Protein AF-0000000072547761 (afdb_homodimer)

Foldseek 3Di:
DPPPQDADCRNVFAWDAFPDWDCPVPFIWTFTDGPPDPDTHIDGPVVCCPPPVVRVVVRVVVVDDDDDPPVPPVPPPPPPPD/DPPPQDADCRNVFAWDAFPDWDCPVPAIWTFTDGPPDPDTGIDGPVVCCPPPVVRVVVVVVVVDDDDDPPPPPVPPPPPPPD

Sequence (164 aa):
EDDNKPRGFDRGLQPERIIGATDSSGELMFLMKWKDSDEADLVPARQANVKCPQIVIAFYEERLTWHTHNDNDDDEKGKDDKEDDNKPRGFDRGLQPERIIGATDSSGELMFLMKWKDSDEADLVPARQANVKCPQIVIAFYEERLTWHTHNDNDDDEKGKDDK

Secondary structure (DSSP, 8-state):
--TTS--GGGG-PPEEEEEEEE-TTSS-EEEEEETT-S-EEEEEHHHHHHH-HHHHHHHHHTT-------------------/--TTS--GGGG-PPEEEEEEEE-TTSS-EEEEEETT-S-EEEEEHHHHHHH-HHHHHHHHHTT-------------------

Radius of gyration: 23.26 Å; Cα contacts (8 Å, |Δi|>4): 193; chains: 2; bounding box: 59×79×53 Å

pLDDT: mean 85.69, std 20.72, range [29.16, 98.94]

Organism: Lottia gigantea (NCBI:txid225164)

Nearest PDB structures (foldseek):
  8jzw-assembly2_B  TM=9.826E-01  e=8.281E-10  Homo sapiens
  6hw2-assembly1_B  TM=9.449E-01  e=6.837E-10  Homo sapiens
  5t1g-assembly1_A  TM=1.001E+00  e=2.614E-09  Homo sapiens
  3kup-assembly1_B  TM=9.801E-01  e=2.970E-09  Homo sapiens
  1dz1-assembly1_B  TM=8.820E-01  e=8.281E-10  Mus musculus

Solvent-accessible surface area (backbone atoms only — not comparable to full-atom values): 10422 Å² total; per-residue (Å²): 128,85,84,77,63,64,54,46,73,70,53,73,62,53,79,62,42,56,82,44,72,45,51,87,85,78,50,56,28,29,33,35,34,31,56,100,45,92,60,67,29,73,33,52,38,80,55,42,53,68,76,38,36,66,46,50,47,51,48,50,62,76,66,65,80,86,80,76,77,72,76,68,71,75,76,77,75,78,77,73,84,118,128,86,86,78,63,63,55,47,75,67,54,73,60,53,80,60,42,56,82,45,73,45,51,85,86,77,50,57,30,29,35,33,32,32,55,100,46,92,60,67,28,72,32,54,38,80,54,42,52,69,76,39,37,67,47,51,47,52,48,51,63,76,67,65,82,86,78,76,78,71,75,69,71,74,76,77,75,77,77,75,81,122

Structure (mmCIF, N/CA/C/O backbone):
data_AF-0000000072547761-model_v1
#
loop_
_entity.id
_entity.type
_entity.pdbx_description
1 polymer 'Chromo domain-containing protein'
#
loop_
_atom_site.group_PDB
_atom_site.id
_atom_site.type_symbol
_atom_site.label_atom_id
_atom_site.label_alt_id
_atom_site.label_comp_id
_atom_site.label_asym_id
_atom_site.label_entity_id
_atom_site.label_seq_id
_atom_site.pdbx_PDB_ins_code
_atom_site.Cartn_x
_atom_site.Cartn_y
_atom_site.Cartn_z
_atom_site.occupancy
_atom_site.B_iso_or_equiv
_atom_site.auth_seq_id
_atom_site.auth_comp_id
_atom_site.auth_asym_id
_atom_site.auth_atom_id
_atom_site.pdbx_PDB_model_num
ATOM 1 N N . GLU A 1 1 ? 4.566 -33.562 -15.648 1 44.5 1 GLU A N 1
ATOM 2 C CA . GLU A 1 1 ? 4.281 -32.906 -14.367 1 44.5 1 GLU A CA 1
ATOM 3 C C . GLU A 1 1 ? 2.896 -32.281 -14.375 1 44.5 1 GLU A C 1
ATOM 5 O O . GLU A 1 1 ? 2.533 -31.578 -15.32 1 44.5 1 GLU A O 1
ATOM 10 N N . ASP A 1 2 ? 1.862 -32.781 -13.867 1 50.59 2 ASP A N 1
ATOM 11 C CA . ASP A 1 2 ? 0.438 -32.469 -13.828 1 50.59 2 ASP A CA 1
ATOM 12 C C . ASP A 1 2 ? 0.209 -31 -13.492 1 50.59 2 ASP A C 1
ATOM 14 O O . ASP A 1 2 ? 0.444 -30.578 -12.359 1 50.59 2 ASP A O 1
ATOM 18 N N . ASP A 1 3 ? 0.457 -29.969 -14.359 1 63.34 3 ASP A N 1
ATOM 19 C CA . ASP A 1 3 ? 0.4 -28.531 -14.531 1 63.34 3 ASP A CA 1
ATOM 20 C C . ASP A 1 3 ? -0.878 -27.953 -13.93 1 63.34 3 ASP A C 1
ATOM 22 O O . ASP A 1 3 ? -1.285 -26.844 -14.266 1 63.34 3 ASP A O 1
ATOM 26 N N . ASN A 1 4 ? -1.726 -28.781 -13.25 1 77.69 4 ASN A N 1
ATOM 27 C CA . ASN A 1 4 ? -3.057 -28.438 -12.758 1 77.69 4 ASN A CA 1
ATOM 28 C C . ASN A 1 4 ? -3.012 -27.922 -11.32 1 77.69 4 ASN A C 1
ATOM 30 O O . ASN A 1 4 ? -4.047 -27.844 -10.656 1 77.69 4 ASN A O 1
ATOM 34 N N . LYS A 1 5 ? -1.782 -27.812 -10.734 1 88.31 5 LYS A N 1
ATOM 35 C CA . LYS A 1 5 ? -1.722 -27.344 -9.352 1 88.31 5 LYS A CA 1
ATOM 36 C C . LYS A 1 5 ? -2.104 -25.859 -9.258 1 88.31 5 LYS A C 1
ATOM 38 O O . LYS A 1 5 ? -1.695 -25.062 -10.094 1 88.31 5 LYS A O 1
ATOM 43 N N . PRO A 1 6 ? -2.93 -25.656 -8.266 1 95 6 PRO A N 1
ATOM 44 C CA . PRO A 1 6 ? -3.279 -24.25 -8.102 1 95 6 PRO A CA 1
ATOM 45 C C . PRO A 1 6 ? -2.057 -23.359 -7.91 1 95 6 PRO A C 1
ATOM 47 O O . PRO A 1 6 ? -1.042 -23.797 -7.367 1 95 6 PRO A O 1
ATOM 50 N N . ARG A 1 7 ? -2.145 -22.188 -8.469 1 96.62 7 ARG A N 1
ATOM 51 C CA . ARG A 1 7 ? -1.088 -21.188 -8.32 1 96.62 7 ARG A CA 1
ATOM 52 C C . ARG A 1 7 ? -1.633 -19.891 -7.723 1 96.62 7 ARG A C 1
ATOM 54 O O . ARG A 1 7 ? -2.848 -19.688 -7.668 1 96.62 7 ARG A O 1
ATOM 61 N N . GLY A 1 8 ? -0.638 -19.047 -7.32 1 97.94 8 GLY A N 1
ATOM 62 C CA . GLY A 1 8 ? -1.07 -17.781 -6.758 1 97.94 8 GLY A CA 1
ATOM 63 C C . GLY A 1 8 ? -2.041 -17.938 -5.602 1 97.94 8 GLY A C 1
ATOM 64 O O . GLY A 1 8 ? -1.866 -18.812 -4.754 1 97.94 8 GLY A O 1
ATOM 65 N N . PHE A 1 9 ? -3.014 -17.062 -5.543 1 98.31 9 PHE A N 1
ATOM 66 C CA . PHE A 1 9 ? -3.961 -17.031 -4.434 1 98.31 9 PHE A CA 1
ATOM 67 C C . PHE A 1 9 ? -4.887 -18.234 -4.488 1 98.31 9 PHE A C 1
ATOM 69 O O . PHE A 1 9 ? -5.52 -18.594 -3.488 1 98.31 9 PHE A O 1
ATOM 76 N N . ASP A 1 10 ? -4.945 -18.906 -5.645 1 97.38 10 ASP A N 1
ATOM 77 C CA . ASP A 1 10 ? -5.762 -20.109 -5.777 1 97.38 10 ASP A CA 1
ATOM 78 C C . ASP A 1 10 ? -5.191 -21.266 -4.941 1 97.38 10 ASP A C 1
ATOM 80 O O . ASP A 1 10 ? -5.879 -22.25 -4.688 1 97.38 10 ASP A O 1
ATOM 84 N N . ARG A 1 11 ? -4.008 -21.156 -4.5 1 96.56 11 ARG A N 1
ATOM 85 C CA . ARG A 1 11 ? -3.416 -22.156 -3.611 1 96.56 11 ARG A CA 1
ATOM 86 C C . ARG A 1 11 ? -4.148 -22.203 -2.273 1 96.56 11 ARG A C 1
ATOM 88 O O . ARG A 1 11 ? -4.09 -23.203 -1.561 1 96.56 11 ARG A O 1
ATOM 95 N N . GLY A 1 12 ? -4.746 -21.125 -1.923 1 97.5 12 GLY A N 1
ATOM 96 C CA . GLY A 1 12 ? -5.434 -21.047 -0.643 1 97.5 12 GLY A CA 1
ATOM 97 C C . GLY A 1 12 ? -4.484 -20.922 0.535 1 97.5 12 GLY A C 1
ATOM 98 O O . GLY A 1 12 ? -4.844 -21.25 1.666 1 97.5 12 GLY A O 1
ATOM 99 N N . LEU A 1 13 ? -3.244 -20.469 0.248 1 98 13 LEU A N 1
ATOM 100 C CA . LEU A 1 13 ? -2.242 -20.297 1.293 1 98 13 LEU A CA 1
ATOM 101 C C . LEU A 1 13 ? -2.189 -18.844 1.755 1 98 13 LEU A C 1
ATOM 103 O O . LEU A 1 13 ? -2.631 -17.938 1.037 1 98 13 LEU A O 1
ATOM 107 N N . GLN A 1 14 ? -1.625 -18.656 2.957 1 98.56 14 GLN A N 1
ATOM 108 C CA . GLN A 1 14 ? -1.438 -17.312 3.494 1 98.56 14 GLN A CA 1
ATOM 109 C C . GLN A 1 14 ? -0.207 -16.641 2.889 1 98.56 14 GLN A C 1
ATOM 111 O O . GLN A 1 14 ? 0.881 -17.219 2.885 1 98.56 14 GLN A O 1
ATOM 116 N N . PRO A 1 15 ? -0.42 -15.445 2.305 1 98.81 15 PRO A N 1
ATOM 117 C CA . PRO A 1 15 ? 0.757 -14.719 1.819 1 98.81 15 PRO A CA 1
ATOM 118 C C . PRO A 1 15 ? 1.755 -14.406 2.932 1 98.81 15 PRO A C 1
ATOM 120 O O . PRO A 1 15 ? 1.354 -14.062 4.047 1 98.81 15 PRO A O 1
ATOM 123 N N . GLU A 1 16 ? 3.031 -14.516 2.555 1 98.75 16 GLU A N 1
ATOM 124 C CA . GLU A 1 16 ? 4.07 -14.188 3.527 1 98.75 16 GLU A CA 1
ATOM 125 C C . GLU A 1 16 ? 4.727 -12.852 3.197 1 98.75 16 GLU A C 1
ATOM 127 O O . GLU A 1 16 ? 4.809 -11.969 4.051 1 98.75 16 GLU A O 1
ATOM 132 N N . ARG A 1 17 ? 5.316 -12.781 2.018 1 98.75 17 ARG A N 1
ATOM 133 C CA . ARG A 1 17 ? 5.992 -11.562 1.576 1 98.75 17 ARG A CA 1
ATOM 134 C C . ARG A 1 17 ? 6.125 -11.531 0.057 1 98.75 17 ARG A C 1
ATOM 136 O O . ARG A 1 17 ? 5.977 -12.562 -0.605 1 98.75 17 ARG A O 1
ATOM 143 N N . ILE A 1 18 ? 6.398 -10.336 -0.413 1 98.62 18 ILE A N 1
ATOM 144 C CA . ILE A 1 18 ? 6.723 -10.164 -1.824 1 98.62 18 ILE A CA 1
ATOM 145 C C . ILE A 1 18 ? 8.234 -10.07 -1.997 1 98.62 18 ILE A C 1
ATOM 147 O O . ILE A 1 18 ? 8.898 -9.297 -1.307 1 98.62 18 ILE A O 1
ATOM 151 N N . ILE A 1 19 ? 8.742 -10.797 -2.9 1 97.56 19 ILE A N 1
ATOM 152 C CA . ILE A 1 19 ? 10.195 -10.852 -3.008 1 97.56 19 ILE A CA 1
ATOM 153 C C . ILE A 1 19 ? 10.648 -10.18 -4.305 1 97.56 19 ILE A C 1
ATOM 155 O O . ILE A 1 19 ? 11.844 -10.016 -4.539 1 97.56 19 ILE A O 1
ATOM 159 N N . GLY A 1 20 ? 9.641 -9.797 -5.188 1 96.81 20 GLY A N 1
ATOM 160 C CA . GLY A 1 20 ? 9.93 -9.117 -6.438 1 96.81 20 GLY A CA 1
ATOM 161 C C . GLY A 1 20 ? 8.695 -8.602 -7.145 1 96.81 20 GLY A C 1
ATOM 162 O O . GLY A 1 20 ? 7.57 -8.93 -6.754 1 96.81 20 GLY A O 1
ATOM 163 N N . ALA A 1 21 ? 8.992 -7.746 -8.094 1 97.38 21 ALA A N 1
ATOM 164 C CA . ALA A 1 21 ? 7.93 -7.18 -8.922 1 97.38 21 ALA A CA 1
ATOM 165 C C . ALA A 1 21 ? 8.391 -7.004 -10.359 1 97.38 21 ALA A C 1
ATOM 167 O O . ALA A 1 21 ? 9.578 -6.809 -10.617 1 97.38 21 ALA A O 1
ATOM 168 N N . THR A 1 22 ? 7.438 -7.129 -11.234 1 96.19 22 THR A N 1
ATOM 169 C CA . THR A 1 22 ? 7.711 -6.934 -12.656 1 96.19 22 THR A CA 1
ATOM 170 C C . THR A 1 22 ? 6.477 -6.41 -13.375 1 96.19 22 THR A C 1
ATOM 172 O O . THR A 1 22 ? 5.352 -6.586 -12.906 1 96.19 22 THR A O 1
ATOM 175 N N . ASP A 1 23 ? 6.785 -5.777 -14.484 1 95 23 ASP A N 1
ATOM 176 C CA . ASP A 1 23 ? 5.688 -5.324 -15.328 1 95 23 ASP A CA 1
ATOM 177 C C . ASP A 1 23 ? 5.852 -5.832 -16.766 1 95 23 ASP A C 1
ATOM 179 O O . ASP A 1 23 ? 5.238 -5.301 -17.688 1 95 23 ASP A O 1
ATOM 183 N N . SER A 1 24 ? 6.578 -6.812 -16.906 1 93.38 24 SER A N 1
ATOM 184 C CA . SER A 1 24 ? 6.945 -7.27 -18.234 1 93.38 24 SER A CA 1
ATOM 185 C C . SER A 1 24 ? 5.727 -7.781 -19 1 93.38 24 SER A C 1
ATOM 187 O O . SER A 1 24 ? 5.699 -7.742 -20.234 1 93.38 24 SER A O 1
ATOM 189 N N . SER A 1 25 ? 4.742 -8.25 -18.469 1 94.56 25 SER A N 1
ATOM 190 C CA . SER A 1 25 ? 3.541 -8.812 -19.078 1 94.56 25 SER A CA 1
ATOM 191 C C . SER A 1 25 ? 2.533 -7.727 -19.422 1 94.56 25 SER A C 1
ATOM 193 O O . SER A 1 25 ? 1.486 -8.008 -20 1 94.56 25 SER A O 1
ATOM 195 N N . GLY A 1 26 ? 2.727 -6.492 -19.047 1 94.75 26 GLY A N 1
ATOM 196 C CA . GLY A 1 26 ? 1.797 -5.402 -19.297 1 94.75 26 GLY A CA 1
ATOM 197 C C . GLY A 1 26 ? 1.038 -4.965 -18.062 1 94.75 26 GLY A C 1
ATOM 198 O O . GLY A 1 26 ? 0.379 -3.924 -18.062 1 94.75 26 GLY A O 1
ATOM 199 N N . GLU A 1 27 ? 1.11 -5.812 -17.062 1 97.31 27 GLU A N 1
ATOM 200 C CA . GLU A 1 27 ? 0.542 -5.438 -15.781 1 97.31 27 GLU A CA 1
ATOM 201 C C . GLU A 1 27 ? 1.548 -5.648 -14.648 1 97.31 27 GLU A C 1
ATOM 203 O O . GLU A 1 27 ? 2.463 -6.465 -14.773 1 97.31 27 GLU A O 1
ATOM 208 N N . LEU A 1 28 ? 1.357 -4.934 -13.617 1 97.75 28 LEU A N 1
ATOM 209 C CA . LEU A 1 28 ? 2.232 -5.117 -12.469 1 97.75 28 LEU A CA 1
ATOM 210 C C . LEU A 1 28 ? 1.971 -6.457 -11.789 1 97.75 28 LEU A C 1
ATOM 212 O O . LEU A 1 28 ? 0.824 -6.785 -11.477 1 97.75 28 LEU A O 1
ATOM 216 N N . MET A 1 29 ? 3.033 -7.258 -11.727 1 98.69 29 MET A N 1
ATOM 217 C CA . MET A 1 29 ? 2.998 -8.562 -11.062 1 98.69 29 MET A CA 1
ATOM 218 C C . MET A 1 29 ? 3.967 -8.602 -9.891 1 98.69 29 MET A C 1
ATOM 220 O O . MET A 1 29 ? 5.066 -8.055 -9.969 1 98.69 29 MET A O 1
ATOM 224 N N . PHE A 1 30 ? 3.551 -9.266 -8.852 1 98.69 30 PHE A N 1
ATOM 225 C CA . PHE A 1 30 ? 4.434 -9.516 -7.715 1 98.69 30 PHE A CA 1
ATOM 226 C C . PHE A 1 30 ? 4.852 -10.984 -7.676 1 98.69 30 PHE A C 1
ATOM 228 O O . PHE A 1 30 ? 4.043 -11.875 -7.945 1 98.69 30 PHE A O 1
ATOM 235 N N . LEU A 1 31 ? 6.121 -11.242 -7.344 1 98.75 31 LEU A N 1
ATOM 236 C CA . LEU A 1 31 ? 6.527 -12.57 -6.906 1 98.75 31 LEU A CA 1
ATOM 237 C C . LEU A 1 31 ? 6.23 -12.773 -5.426 1 98.75 31 LEU A C 1
ATOM 239 O O . LEU A 1 31 ? 6.902 -12.195 -4.566 1 98.75 31 LEU A O 1
ATOM 243 N N . MET A 1 32 ? 5.223 -13.594 -5.148 1 98.88 32 MET A N 1
ATOM 244 C CA . MET A 1 32 ? 4.688 -13.773 -3.801 1 98.88 32 MET A CA 1
ATOM 245 C C . MET A 1 32 ? 5.223 -15.055 -3.168 1 98.88 32 MET A C 1
ATOM 247 O O . MET A 1 32 ? 5.172 -16.125 -3.781 1 98.88 32 MET A O 1
ATOM 251 N N . LYS A 1 33 ? 5.77 -14.875 -1.986 1 98.88 33 LYS A N 1
ATOM 252 C CA . LYS A 1 33 ? 6.086 -16.016 -1.128 1 98.88 33 LYS A CA 1
ATOM 253 C C . LYS A 1 33 ? 4.93 -16.328 -0.184 1 98.88 33 LYS A C 1
ATOM 255 O O . LYS A 1 33 ? 4.289 -15.422 0.349 1 98.88 33 LYS A O 1
ATOM 260 N N . TRP A 1 34 ? 4.695 -17.703 0.044 1 98.75 34 TRP A N 1
ATOM 261 C CA . TRP A 1 34 ? 3.584 -18.172 0.869 1 98.75 34 TRP A CA 1
ATOM 262 C C . TRP A 1 34 ? 4.094 -18.797 2.168 1 98.75 34 TRP A C 1
ATOM 264 O O . TRP A 1 34 ? 5.156 -19.422 2.189 1 98.75 34 TRP A O 1
ATOM 274 N N . LYS A 1 35 ? 3.252 -18.562 3.18 1 98.56 35 LYS A N 1
ATOM 275 C CA . LYS A 1 35 ? 3.609 -19.188 4.453 1 98.56 35 LYS A CA 1
ATOM 276 C C . LYS A 1 35 ? 3.725 -20.703 4.309 1 98.56 35 LYS A C 1
ATOM 278 O O . LYS A 1 35 ? 2.902 -21.328 3.641 1 98.56 35 LYS A O 1
ATOM 283 N N . ASP A 1 36 ? 4.695 -21.312 4.91 1 96.62 36 ASP A N 1
ATOM 284 C CA . ASP A 1 36 ? 4.91 -22.766 5.016 1 96.62 36 ASP A CA 1
ATOM 285 C C . ASP A 1 36 ? 5.035 -23.391 3.633 1 96.62 36 ASP A C 1
ATOM 287 O O . ASP A 1 36 ? 4.617 -24.547 3.43 1 96.62 36 ASP A O 1
ATOM 291 N N . SER A 1 37 ? 5.324 -22.625 2.648 1 96.06 37 SER A N 1
ATOM 292 C CA . SER A 1 37 ? 5.613 -23.125 1.31 1 96.06 37 SER A CA 1
ATOM 293 C C . SER A 1 37 ? 6.965 -22.641 0.814 1 96.06 37 SER A C 1
ATOM 295 O O . SER A 1 37 ? 7.328 -21.484 1.037 1 96.06 37 SER A O 1
ATOM 297 N N . ASP A 1 38 ? 7.672 -23.453 0.159 1 95.88 38 ASP A N 1
ATOM 298 C CA . ASP A 1 38 ? 8.945 -23.047 -0.437 1 95.88 38 ASP A CA 1
ATOM 299 C C . ASP A 1 38 ? 8.734 -22.453 -1.827 1 95.88 38 ASP A C 1
ATOM 301 O O . ASP A 1 38 ? 9.648 -21.844 -2.385 1 95.88 38 ASP A O 1
ATOM 305 N N . GLU A 1 39 ? 7.605 -22.609 -2.348 1 95.38 39 GLU A N 1
ATOM 306 C CA . GLU A 1 39 ? 7.316 -22.109 -3.691 1 95.38 39 GLU A CA 1
ATOM 307 C C . GLU A 1 39 ? 6.785 -20.688 -3.652 1 95.38 39 GLU A C 1
ATOM 309 O O . GLU A 1 39 ? 6.07 -20.312 -2.721 1 95.38 39 GLU A O 1
ATOM 314 N N . ALA A 1 40 ? 7.168 -19.984 -4.684 1 98.19 40 ALA A N 1
ATOM 315 C CA . ALA A 1 40 ? 6.629 -18.641 -4.926 1 98.19 40 ALA A CA 1
ATOM 316 C C . ALA A 1 40 ? 5.875 -18.594 -6.25 1 98.19 40 ALA A C 1
ATOM 318 O O . ALA A 1 40 ? 6.109 -19.406 -7.141 1 98.19 40 ALA A O 1
ATOM 319 N N . ASP A 1 41 ? 4.934 -17.641 -6.305 1 98.44 41 ASP A N 1
ATOM 320 C CA . ASP A 1 41 ? 4.145 -17.484 -7.52 1 98.44 41 ASP A CA 1
ATOM 321 C C . ASP A 1 41 ? 4.066 -16.031 -7.945 1 98.44 41 ASP A C 1
ATOM 323 O O . ASP A 1 41 ? 3.984 -15.133 -7.098 1 98.44 41 ASP A O 1
ATOM 327 N N . LEU A 1 42 ? 4.078 -15.82 -9.227 1 98.31 42 LEU A N 1
ATOM 328 C CA . LEU A 1 42 ? 3.684 -14.516 -9.75 1 98.31 42 LEU A CA 1
ATOM 329 C C . LEU A 1 42 ? 2.186 -14.289 -9.57 1 98.31 42 LEU A C 1
ATOM 331 O O . LEU A 1 42 ? 1.375 -15.133 -9.977 1 98.31 42 LEU A O 1
ATOM 335 N N . VAL A 1 43 ? 1.87 -13.18 -8.922 1 98.75 43 VAL A N 1
ATOM 336 C CA . VAL A 1 43 ? 0.469 -12.82 -8.719 1 98.75 43 VAL A CA 1
ATOM 337 C C . VAL A 1 43 ? 0.221 -11.398 -9.219 1 98.75 43 VAL A C 1
ATOM 339 O O . VAL A 1 43 ? 1.077 -10.523 -9.07 1 98.75 43 VAL A O 1
ATOM 342 N N . PRO A 1 44 ? -0.957 -11.141 -9.844 1 98.69 4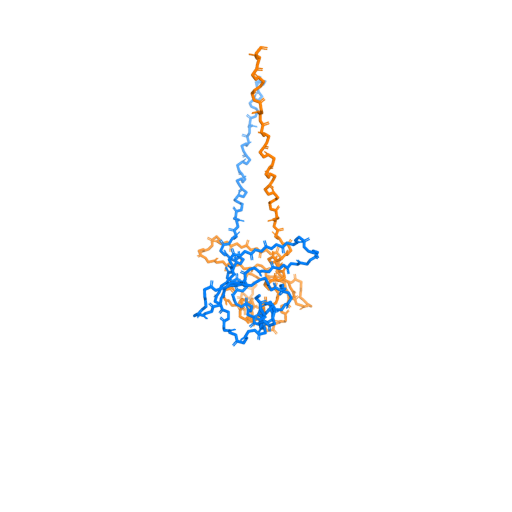4 PRO A N 1
ATOM 343 C CA . PRO A 1 44 ? -1.262 -9.766 -10.242 1 98.69 44 PRO A CA 1
ATOM 344 C C . PRO A 1 44 ? -1.33 -8.812 -9.047 1 98.69 44 PRO A C 1
ATOM 346 O O . PRO A 1 44 ? -1.929 -9.141 -8.023 1 98.69 44 PRO A O 1
ATOM 349 N N . ALA A 1 45 ? -0.756 -7.617 -9.25 1 98.81 45 ALA A N 1
ATOM 350 C CA . ALA A 1 45 ? -0.818 -6.594 -8.211 1 98.81 45 ALA A CA 1
ATOM 351 C C . ALA A 1 45 ? -2.264 -6.266 -7.852 1 98.81 45 ALA A C 1
ATOM 353 O O . ALA A 1 45 ? -2.584 -6.039 -6.68 1 98.81 45 ALA A O 1
ATOM 354 N N . ARG A 1 46 ? -3.104 -6.188 -8.789 1 98.56 46 ARG A N 1
ATOM 355 C CA . ARG A 1 46 ? -4.508 -5.855 -8.562 1 98.56 46 ARG A CA 1
ATOM 356 C C . ARG A 1 46 ? -5.129 -6.777 -7.523 1 98.56 46 ARG A C 1
ATOM 358 O O . ARG A 1 46 ? -5.938 -6.34 -6.703 1 98.56 46 ARG A O 1
ATOM 365 N N . GLN A 1 47 ? -4.715 -8.047 -7.535 1 98.75 47 GLN A N 1
ATOM 366 C CA . GLN A 1 47 ? -5.227 -9.008 -6.566 1 98.75 47 GLN A CA 1
ATOM 367 C C . GLN A 1 47 ? -4.559 -8.82 -5.207 1 98.75 47 GLN A C 1
ATOM 369 O O . GLN A 1 47 ? -5.238 -8.742 -4.18 1 98.75 47 GLN A O 1
ATOM 374 N N . ALA A 1 48 ? -3.258 -8.727 -5.211 1 98.94 48 ALA A N 1
ATOM 375 C CA . ALA A 1 48 ? -2.494 -8.609 -3.971 1 98.94 48 ALA A CA 1
ATOM 376 C C . ALA A 1 48 ? -2.875 -7.34 -3.209 1 98.94 48 ALA A C 1
ATOM 378 O O . ALA A 1 48 ? -2.98 -7.355 -1.979 1 98.94 48 ALA A O 1
ATOM 379 N N . ASN A 1 49 ? -3.109 -6.258 -3.951 1 98.88 49 ASN A N 1
ATOM 380 C CA . ASN A 1 49 ? -3.449 -4.973 -3.35 1 98.88 49 ASN A CA 1
ATOM 381 C C . ASN A 1 49 ? -4.711 -5.066 -2.498 1 98.88 49 ASN A C 1
ATOM 383 O O . ASN A 1 49 ? -4.859 -4.34 -1.516 1 98.88 49 ASN A O 1
ATOM 387 N N . VAL A 1 50 ? -5.578 -5.957 -2.812 1 98.75 50 VAL A N 1
ATOM 388 C CA . VAL A 1 50 ? -6.852 -6.102 -2.113 1 98.75 50 VAL A CA 1
ATOM 389 C C . VAL A 1 50 ? -6.738 -7.199 -1.058 1 98.75 50 VAL A C 1
ATOM 391 O O . VAL A 1 50 ? -7.172 -7.016 0.083 1 98.75 50 VAL A O 1
ATOM 394 N N . LYS A 1 51 ? -6.082 -8.25 -1.381 1 98.81 51 LYS A N 1
ATOM 395 C CA . LYS A 1 51 ? -6.102 -9.438 -0.534 1 98.81 51 LYS A CA 1
ATOM 396 C C . LYS A 1 51 ? -5.07 -9.336 0.586 1 98.81 51 LYS A C 1
ATOM 398 O O . LYS A 1 51 ? -5.262 -9.898 1.668 1 98.81 51 LYS A O 1
ATOM 403 N N . CYS A 1 52 ? -3.969 -8.633 0.31 1 98.94 52 CYS A N 1
ATOM 404 C CA . CYS A 1 52 ? -2.924 -8.508 1.319 1 98.94 52 CYS A CA 1
ATOM 405 C C . CYS A 1 52 ? -2.25 -7.145 1.247 1 98.94 52 CYS A C 1
ATOM 407 O O . CYS A 1 52 ? -1.024 -7.059 1.145 1 98.94 52 CYS A O 1
ATOM 409 N N . PRO A 1 53 ? -2.984 -6.125 1.404 1 98.94 53 PRO A N 1
ATOM 410 C CA . PRO A 1 53 ? -2.443 -4.773 1.222 1 98.94 53 PRO A CA 1
ATOM 411 C C . PRO A 1 53 ? -1.288 -4.469 2.17 1 98.94 53 PRO A C 1
ATOM 413 O O . PRO A 1 53 ? -0.354 -3.752 1.801 1 98.94 53 PRO A O 1
ATOM 416 N N . GLN A 1 54 ? -1.413 -5.016 3.348 1 98.88 54 GLN A N 1
ATOM 417 C CA . GLN A 1 54 ? -0.334 -4.715 4.281 1 98.88 54 GLN A CA 1
ATOM 418 C C . GLN A 1 54 ? 0.989 -5.305 3.803 1 98.88 54 GLN A C 1
ATOM 420 O O . GLN A 1 54 ? 2.049 -4.707 4 1 98.88 54 GLN A O 1
ATOM 425 N N . ILE A 1 55 ? 0.986 -6.398 3.236 1 98.88 55 ILE A N 1
ATOM 426 C CA . ILE A 1 55 ? 2.184 -7.023 2.686 1 98.88 55 ILE A CA 1
ATOM 427 C C . ILE A 1 55 ? 2.688 -6.211 1.495 1 98.88 55 ILE A C 1
ATOM 429 O O . ILE A 1 55 ? 3.893 -6 1.345 1 98.88 55 ILE A O 1
ATOM 433 N N . VAL A 1 56 ? 1.772 -5.777 0.679 1 98.88 56 VAL A N 1
ATOM 434 C CA . VAL A 1 56 ? 2.119 -4.945 -0.471 1 98.88 56 VAL A CA 1
ATOM 435 C C . VAL A 1 56 ? 2.787 -3.658 0.002 1 98.88 56 VAL A C 1
ATOM 437 O O . VAL A 1 56 ? 3.838 -3.27 -0.516 1 98.88 56 VAL A O 1
ATOM 440 N N . ILE A 1 57 ? 2.24 -3.068 1.003 1 98.69 57 ILE A N 1
ATOM 441 C CA . ILE A 1 57 ? 2.779 -1.822 1.534 1 98.69 57 ILE A CA 1
ATOM 442 C C . ILE A 1 57 ? 4.168 -2.068 2.119 1 98.69 57 ILE A C 1
ATOM 444 O O . ILE A 1 57 ? 5.102 -1.299 1.866 1 98.69 57 ILE A O 1
ATOM 448 N N . ALA A 1 58 ? 4.285 -3.115 2.838 1 98.44 58 ALA A N 1
ATOM 449 C CA . ALA A 1 58 ? 5.594 -3.447 3.396 1 98.44 58 ALA A CA 1
ATOM 450 C C . ALA A 1 58 ? 6.637 -3.604 2.293 1 98.44 58 ALA A C 1
ATOM 452 O O . ALA A 1 58 ? 7.77 -3.139 2.432 1 98.44 58 ALA A O 1
ATOM 453 N N . PHE A 1 59 ? 6.34 -4.203 1.245 1 98.38 59 PHE A N 1
ATOM 454 C CA . PHE A 1 59 ? 7.227 -4.391 0.105 1 98.38 59 PHE A CA 1
ATOM 455 C C . PHE A 1 59 ? 7.719 -3.047 -0.424 1 98.38 59 PHE A C 1
ATOM 457 O O . PHE A 1 59 ? 8.914 -2.873 -0.678 1 98.38 59 PHE A O 1
ATOM 464 N N . TYR A 1 60 ? 6.82 -2.148 -0.591 1 97.5 60 TYR A N 1
ATOM 465 C CA . TYR A 1 60 ? 7.18 -0.843 -1.135 1 97.5 60 TYR A CA 1
ATOM 466 C C . TYR A 1 60 ? 8.031 -0.056 -0.145 1 97.5 60 TYR A C 1
ATOM 468 O O . TYR A 1 60 ? 9 0.595 -0.534 1 97.5 60 TYR A O 1
ATOM 476 N N . GLU A 1 61 ? 7.648 -0.074 1.122 1 96.38 61 GLU A N 1
ATOM 477 C CA . GLU A 1 61 ? 8.344 0.703 2.143 1 96.38 61 GLU A CA 1
ATOM 478 C C . GLU A 1 61 ? 9.789 0.237 2.301 1 96.38 61 GLU A C 1
ATOM 480 O O . GLU A 1 61 ? 10.688 1.044 2.564 1 96.38 61 GLU A O 1
ATOM 485 N N .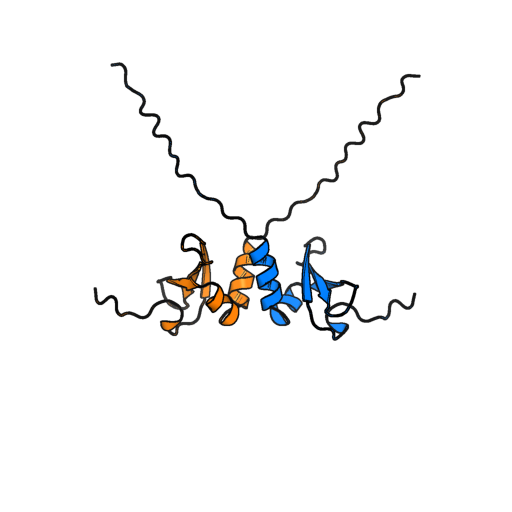 GLU A 1 62 ? 10.031 -0.965 2.111 1 93.06 62 GLU A N 1
ATOM 486 C CA . GLU A 1 62 ? 11.383 -1.521 2.186 1 93.06 62 GLU A CA 1
ATOM 487 C C . GLU A 1 62 ? 12.234 -1.071 1.001 1 93.06 62 GLU A C 1
ATOM 489 O O . GLU A 1 62 ? 13.453 -1.217 1.017 1 93.06 62 GLU A O 1
ATOM 494 N N . ARG A 1 63 ? 11.734 -0.454 0.062 1 88 63 ARG A N 1
ATOM 495 C CA . ARG A 1 63 ? 12.414 -0.118 -1.185 1 88 63 ARG A CA 1
ATOM 496 C C . ARG A 1 63 ? 12.344 1.38 -1.462 1 88 63 ARG A C 1
ATOM 498 O O . ARG A 1 63 ? 12.664 1.829 -2.562 1 88 63 ARG A O 1
ATOM 505 N N . LEU A 1 64 ? 11.914 2.1 -0.487 1 88.06 64 LEU A N 1
ATOM 506 C CA . LEU A 1 64 ? 11.82 3.553 -0.576 1 88.06 64 LEU A CA 1
ATOM 507 C C . LEU A 1 64 ? 13.203 4.188 -0.591 1 88.06 64 LEU A C 1
ATOM 509 O O . LEU A 1 64 ? 14.062 3.838 0.225 1 88.06 64 LEU A O 1
ATOM 513 N N . THR A 1 65 ? 13.438 5.035 -1.505 1 87.12 65 THR A N 1
ATOM 514 C CA . THR A 1 65 ? 14.688 5.789 -1.579 1 87.12 65 THR A CA 1
ATOM 515 C C . THR A 1 65 ? 14.422 7.289 -1.449 1 87.12 65 THR A C 1
ATOM 517 O O . THR A 1 65 ? 13.555 7.832 -2.141 1 87.12 65 THR A O 1
ATOM 520 N N . TRP A 1 66 ? 15.102 7.879 -0.422 1 86.5 66 TRP A N 1
ATOM 521 C CA . TRP A 1 66 ? 14.922 9.297 -0.137 1 86.5 66 TRP A CA 1
ATOM 522 C C . TRP A 1 66 ? 16.031 10.133 -0.779 1 86.5 66 TRP A C 1
ATOM 524 O O . TRP A 1 66 ? 17.172 9.695 -0.855 1 86.5 66 TRP A O 1
ATOM 534 N N . HIS A 1 67 ? 15.609 11.227 -1.507 1 79.06 67 HIS A N 1
ATOM 535 C CA . HIS A 1 67 ? 16.594 12.148 -2.072 1 79.06 67 HIS A CA 1
ATOM 536 C C . HIS A 1 67 ? 16.672 13.43 -1.256 1 79.06 67 HIS A C 1
ATOM 538 O O . HIS A 1 67 ? 15.656 13.938 -0.784 1 79.06 67 HIS A O 1
ATOM 544 N N . THR A 1 68 ? 17.719 13.562 -0.499 1 67.06 68 THR A N 1
ATOM 545 C CA . THR A 1 68 ? 17.938 14.797 0.24 1 67.06 68 THR A CA 1
ATOM 546 C C . THR A 1 68 ? 18.359 15.922 -0.702 1 67.06 68 THR A C 1
ATOM 548 O O . THR A 1 68 ? 19.141 15.703 -1.628 1 67.06 68 THR A O 1
ATOM 551 N N . HIS A 1 69 ? 17.391 16.688 -1.223 1 60.06 69 HIS A N 1
ATOM 552 C CA . HIS A 1 69 ? 17.859 17.859 -1.93 1 60.06 69 HIS A CA 1
ATOM 553 C C . HIS A 1 69 ? 18.938 18.594 -1.129 1 60.06 69 HIS A C 1
ATOM 555 O O . HIS A 1 69 ? 18.719 18.969 0.021 1 60.06 69 HIS A O 1
ATOM 561 N N . ASN A 1 70 ? 20.109 18.141 -1.265 1 52.25 70 ASN A N 1
ATOM 562 C CA . ASN A 1 70 ? 21.156 19.078 -0.867 1 52.25 70 ASN A CA 1
ATOM 563 C C . ASN A 1 70 ? 20.922 20.453 -1.465 1 52.25 70 ASN A C 1
ATOM 565 O O . ASN A 1 70 ? 20.938 20.625 -2.686 1 52.25 70 ASN A O 1
ATOM 569 N N . ASP A 1 71 ? 20 21.203 -1.026 1 48.75 71 ASP A N 1
ATOM 570 C CA . ASP A 1 71 ? 20.172 22.625 -1.279 1 48.75 71 ASP A CA 1
ATOM 571 C C . ASP A 1 71 ? 21.625 23.047 -1.104 1 48.75 71 ASP A C 1
ATOM 573 O O . ASP A 1 71 ? 21.953 23.781 -0.166 1 48.75 71 ASP A O 1
ATOM 577 N N . ASN A 1 72 ? 22.625 22.312 -1.22 1 47.31 72 ASN A N 1
ATOM 578 C CA . ASN A 1 72 ? 23.875 23.062 -1.256 1 47.31 72 ASN A CA 1
ATOM 579 C C . ASN A 1 72 ? 23.938 24 -2.463 1 47.31 72 ASN A C 1
ATOM 581 O O . ASN A 1 72 ? 24.188 23.562 -3.584 1 47.31 72 ASN A O 1
ATOM 585 N N . ASP A 1 73 ? 22.922 24.891 -2.684 1 46.06 73 ASP A N 1
ATOM 586 C CA . ASP A 1 73 ? 23.281 26.094 -3.426 1 46.06 73 ASP A CA 1
ATOM 587 C C . ASP A 1 73 ? 24.625 26.656 -2.953 1 46.06 73 ASP A C 1
ATOM 589 O O . ASP A 1 73 ? 24.719 27.219 -1.865 1 46.06 73 ASP A O 1
ATOM 593 N N . ASP A 1 74 ? 25.781 26.047 -3.201 1 47.41 74 ASP A N 1
ATOM 594 C CA . ASP A 1 74 ? 27.047 26.781 -3.193 1 47.41 74 ASP A CA 1
ATOM 595 C C . ASP A 1 74 ? 26.891 28.125 -3.881 1 47.41 74 ASP A C 1
ATOM 597 O O . ASP A 1 74 ? 26.625 28.203 -5.082 1 47.41 74 ASP A O 1
ATOM 601 N N . ASP A 1 75 ? 26.328 29.219 -3.252 1 45.31 75 ASP A N 1
ATOM 602 C CA . ASP A 1 75 ? 26.547 30.641 -3.527 1 45.31 75 ASP A CA 1
ATOM 603 C C . ASP A 1 75 ? 28 30.906 -3.914 1 45.31 75 ASP A C 1
ATOM 605 O O . ASP A 1 75 ? 28.891 30.812 -3.074 1 45.31 75 ASP A O 1
ATOM 609 N N . GLU A 1 76 ? 28.531 30.469 -5.078 1 45.41 76 GLU A N 1
ATOM 610 C CA . GLU A 1 76 ? 29.734 31.078 -5.633 1 45.41 76 GLU A CA 1
ATOM 611 C C . GLU A 1 76 ? 29.594 32.594 -5.688 1 45.41 76 GLU A C 1
ATOM 613 O O . GLU A 1 76 ? 28.75 33.125 -6.414 1 45.41 76 GLU A O 1
ATOM 618 N N . LYS A 1 77 ? 29.656 33.375 -4.516 1 45.97 77 LYS A N 1
ATOM 619 C CA . LYS A 1 77 ? 29.938 34.812 -4.441 1 45.97 77 LYS A CA 1
ATOM 620 C C . LYS A 1 77 ? 31.109 35.188 -5.344 1 45.97 77 LYS A C 1
ATOM 622 O O . LYS A 1 77 ? 32.219 34.719 -5.152 1 45.97 77 LYS A O 1
ATOM 627 N N . GLY A 1 78 ? 30.875 35.344 -6.625 1 41.34 78 GLY A N 1
ATOM 628 C CA . GLY A 1 78 ? 31.781 36.062 -7.516 1 41.34 78 GLY A CA 1
ATOM 629 C C . GLY A 1 78 ? 32.25 37.406 -6.965 1 41.34 78 GLY A C 1
ATOM 630 O O . GLY A 1 78 ? 31.406 38.25 -6.629 1 41.34 78 GLY A O 1
ATOM 631 N N . LYS A 1 79 ? 33.312 37.469 -6.117 1 43.59 79 LYS A N 1
ATOM 632 C CA . LYS A 1 79 ? 34.125 38.625 -5.773 1 43.59 79 LYS A CA 1
ATOM 633 C C . LYS A 1 79 ? 34.469 39.469 -7.012 1 43.59 79 LYS A C 1
ATOM 635 O O . LYS A 1 79 ? 35.094 38.969 -7.949 1 43.59 79 LYS A O 1
ATOM 640 N N . ASP A 1 80 ? 33.562 40.312 -7.387 1 42 80 ASP A N 1
ATOM 641 C CA . ASP A 1 80 ? 33.875 41.406 -8.297 1 42 80 ASP A CA 1
ATOM 642 C C . ASP A 1 80 ? 35.156 42.156 -7.852 1 42 80 ASP A C 1
ATOM 644 O O . ASP A 1 80 ? 35.25 42.594 -6.711 1 42 80 ASP A O 1
ATOM 648 N N . ASP A 1 81 ? 36.312 41.656 -8.328 1 44.25 81 ASP A N 1
ATOM 649 C CA . ASP A 1 81 ? 37.531 42.438 -8.461 1 44.25 81 ASP A CA 1
ATOM 650 C C . ASP A 1 81 ? 37.25 43.781 -9.07 1 44.25 81 ASP A C 1
ATOM 652 O O . ASP 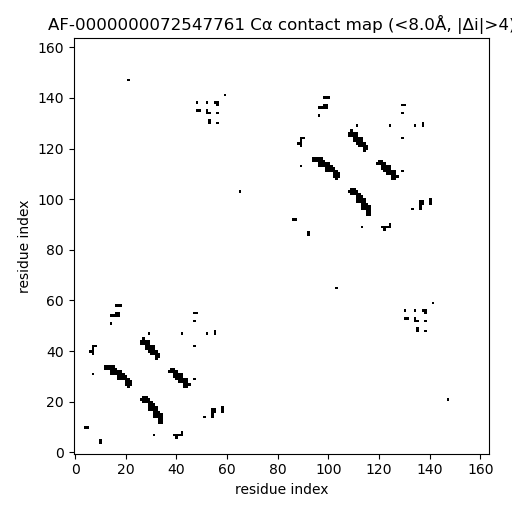A 1 81 ? 38.188 44.531 -9.375 1 44.25 81 ASP A O 1
ATOM 656 N N . LYS A 1 82 ? 36.062 44.531 -8.953 1 30.12 82 LYS A N 1
ATOM 657 C CA . LYS A 1 82 ? 36.438 45.906 -9.305 1 30.12 82 LYS A CA 1
ATOM 658 C C . LYS A 1 82 ? 37.094 46.594 -8.125 1 30.12 82 LYS A C 1
ATOM 660 O O . LYS A 1 82 ? 36.719 46.406 -6.977 1 30.12 82 LYS A O 1
ATOM 665 N N . GLU B 1 1 ? -4.609 32.594 15.773 1 44.69 1 GLU B N 1
ATOM 666 C CA . GLU B 1 1 ? -5.297 31.578 14.992 1 44.69 1 GLU B CA 1
ATOM 667 C C . GLU B 1 1 ? -5.539 30.328 15.82 1 44.69 1 GLU B C 1
ATOM 669 O O . GLU B 1 1 ? -4.629 29.828 16.484 1 44.69 1 GLU B O 1
ATOM 674 N N . ASP B 1 2 ? -6.625 30.016 16.375 1 50.34 2 ASP B N 1
ATOM 675 C CA . ASP B 1 2 ? -7.078 29 17.312 1 50.34 2 ASP B CA 1
ATOM 676 C C . ASP B 1 2 ? -6.613 27.609 16.875 1 50.34 2 ASP B C 1
ATOM 678 O O . ASP B 1 2 ? -7.074 27.078 15.852 1 50.34 2 ASP B O 1
ATOM 682 N N . ASP B 1 3 ? -5.316 27.172 16.984 1 63.22 3 ASP B N 1
ATOM 683 C CA . ASP B 1 3 ? -4.434 26.031 16.75 1 63.22 3 ASP B CA 1
ATOM 684 C C . ASP B 1 3 ? -5.121 24.719 17.109 1 63.22 3 ASP B C 1
ATOM 686 O O . ASP B 1 3 ? -4.457 23.703 17.344 1 63.22 3 ASP B O 1
ATOM 690 N N . ASN B 1 4 ? -6.43 24.719 17.5 1 77.62 4 ASN B N 1
ATOM 691 C CA . ASN B 1 4 ? -7.188 23.594 18.047 1 77.62 4 ASN B CA 1
ATOM 692 C C . ASN B 1 4 ? -7.918 22.828 16.953 1 77.62 4 ASN B C 1
ATOM 694 O O . ASN B 1 4 ? -8.789 22 17.25 1 77.62 4 ASN B O 1
ATOM 698 N N . LYS B 1 5 ? -7.73 23.234 15.664 1 88.06 5 LYS B N 1
ATOM 699 C CA . LYS B 1 5 ? -8.438 22.516 14.602 1 88.06 5 LYS B CA 1
ATOM 700 C C . LYS B 1 5 ? -7.875 21.109 14.422 1 88.06 5 LYS B C 1
ATOM 702 O O . LYS B 1 5 ? -6.656 20.922 14.445 1 88.06 5 LYS B O 1
ATOM 707 N N . PRO B 1 6 ? -8.82 20.234 14.328 1 94.94 6 PRO B N 1
ATOM 708 C CA . PRO B 1 6 ? -8.328 18.875 14.094 1 94.94 6 PRO B CA 1
ATOM 709 C C . PRO B 1 6 ? -7.449 18.766 12.852 1 94.94 6 PRO B C 1
ATOM 711 O O . PRO B 1 6 ? -7.637 19.516 11.891 1 94.94 6 PRO B O 1
ATOM 714 N N . ARG B 1 7 ? -6.461 17.938 12.945 1 96.56 7 ARG B N 1
ATOM 715 C CA . ARG B 1 7 ? -5.566 17.672 11.828 1 96.56 7 ARG B CA 1
ATOM 716 C C . ARG B 1 7 ? -5.539 16.188 11.477 1 96.56 7 ARG B C 1
ATOM 718 O O . ARG B 1 7 ? -6 15.352 12.266 1 96.56 7 ARG B O 1
ATOM 725 N N . GLY B 1 8 ? -4.945 15.938 10.273 1 97.94 8 GLY B N 1
ATOM 726 C CA . GLY B 1 8 ? -4.859 14.539 9.875 1 97.94 8 GLY B CA 1
ATOM 727 C C . GLY B 1 8 ? -6.199 13.828 9.891 1 97.94 8 GLY B C 1
ATOM 728 O O . GLY B 1 8 ? -7.211 14.398 9.469 1 97.94 8 GLY B O 1
ATOM 729 N N . PHE B 1 9 ? -6.18 12.586 10.32 1 98.31 9 PHE B N 1
ATOM 730 C CA . PHE B 1 9 ? -7.375 11.758 10.289 1 98.31 9 PHE B CA 1
ATOM 731 C C . PHE B 1 9 ? -8.391 12.234 11.32 1 98.31 9 PHE B C 1
ATOM 733 O O . PHE B 1 9 ? -9.57 11.891 11.242 1 98.31 9 PHE B O 1
ATOM 740 N N . ASP B 1 10 ? -7.945 13.055 12.289 1 97.38 10 ASP B N 1
ATOM 741 C CA . ASP B 1 10 ? -8.852 13.609 13.289 1 97.38 10 ASP B CA 1
ATOM 742 C C . ASP B 1 10 ? -9.828 14.602 12.656 1 97.38 10 ASP B C 1
ATOM 744 O O . ASP B 1 10 ? -10.836 14.953 13.258 1 97.38 10 ASP B O 1
ATOM 748 N N . ARG B 1 11 ? -9.578 15.047 11.484 1 96.5 11 ARG B N 1
ATOM 749 C CA . ARG B 1 11 ? -10.5 15.922 10.766 1 96.5 11 ARG B CA 1
ATOM 750 C C . ARG B 1 11 ? -11.805 15.203 10.453 1 96.5 11 ARG B C 1
ATOM 752 O O . ARG B 1 11 ? -12.836 15.836 10.234 1 96.5 11 ARG B O 1
ATOM 759 N N . GLY B 1 12 ? -11.734 13.922 10.375 1 97.44 12 GLY B N 1
ATOM 760 C CA . GLY B 1 12 ? -12.914 13.141 10.031 1 97.44 12 GLY B CA 1
ATOM 761 C C . GLY B 1 12 ? -13.281 13.234 8.562 1 97.44 12 GLY B C 1
ATOM 762 O O . GLY B 1 12 ? -14.438 13 8.195 1 97.44 12 GLY B O 1
ATOM 763 N N . LEU B 1 13 ? -12.297 13.633 7.73 1 98 13 LEU B N 1
ATOM 764 C CA . LEU B 1 13 ? -12.523 13.75 6.297 1 98 13 LEU B CA 1
ATOM 765 C C . LEU B 1 13 ? -12.047 12.492 5.566 1 98 13 LEU B C 1
ATOM 767 O O . LEU B 1 13 ? -11.242 11.734 6.098 1 98 13 LEU B O 1
ATOM 771 N N . GLN B 1 14 ? -12.57 12.32 4.344 1 98.56 14 GLN B N 1
ATOM 772 C CA . GLN B 1 14 ? -12.156 11.203 3.502 1 98.56 14 GLN B CA 1
ATOM 773 C C . GLN B 1 14 ? -10.828 11.5 2.812 1 98.56 14 GLN B C 1
ATOM 775 O O . GLN B 1 14 ? -10.664 12.547 2.184 1 98.56 14 GLN B O 1
ATOM 780 N N . PRO B 1 15 ? -9.859 10.594 3.014 1 98.81 15 PRO B N 1
ATOM 781 C CA . PRO B 1 15 ? -8.602 10.781 2.275 1 98.81 15 PRO B CA 1
ATOM 782 C C . PRO B 1 15 ? -8.805 10.766 0.761 1 98.81 15 PRO B C 1
ATOM 784 O O . PRO B 1 15 ? -9.602 9.977 0.247 1 98.81 15 PRO B O 1
ATOM 787 N N . GLU B 1 16 ? -8.047 11.648 0.112 1 98.75 16 GLU B N 1
ATOM 788 C CA . GLU B 1 16 ? -8.117 11.68 -1.346 1 98.75 16 GLU B CA 1
ATOM 789 C C . GLU B 1 16 ? -6.875 11.055 -1.975 1 98.75 16 GLU B C 1
ATOM 791 O O . GLU B 1 16 ? -6.98 10.156 -2.811 1 98.75 16 GLU B O 1
ATOM 796 N N . ARG B 1 17 ? -5.719 11.648 -1.677 1 98.75 17 ARG B N 1
ATOM 797 C CA . ARG B 1 17 ? -4.453 11.156 -2.215 1 98.75 17 ARG B CA 1
ATOM 798 C C . ARG B 1 17 ? -3.279 11.617 -1.354 1 98.75 17 ARG B C 1
ATOM 800 O O . ARG B 1 17 ? -3.418 12.547 -0.551 1 98.75 17 ARG B O 1
ATOM 807 N N . ILE B 1 18 ? -2.188 10.93 -1.575 1 98.62 18 ILE B N 1
ATOM 808 C CA . ILE B 1 18 ? -0.934 11.352 -0.958 1 98.62 18 ILE B CA 1
ATOM 809 C C . ILE B 1 18 ? -0.098 12.133 -1.968 1 98.62 18 ILE B C 1
ATOM 811 O O . ILE B 1 18 ? 0.109 11.68 -3.096 1 98.62 18 ILE B O 1
ATOM 815 N N . ILE B 1 19 ? 0.386 13.234 -1.563 1 97.62 19 ILE B N 1
ATOM 816 C CA . ILE B 1 19 ? 1.066 14.094 -2.527 1 97.62 19 ILE B CA 1
ATOM 817 C C . ILE B 1 19 ? 2.557 14.156 -2.205 1 97.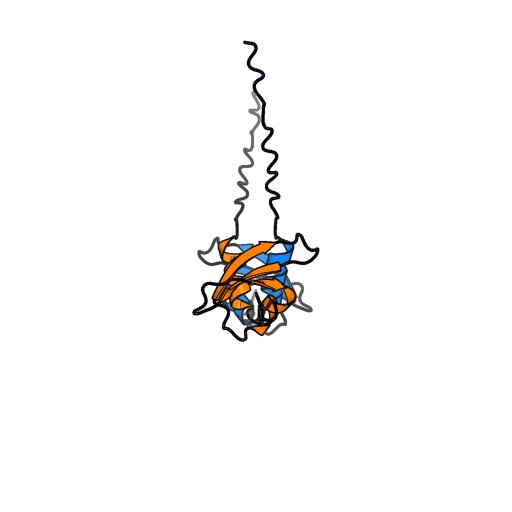62 19 ILE B C 1
ATOM 819 O O . ILE B 1 19 ? 3.34 14.734 -2.959 1 97.62 19 ILE B O 1
ATOM 823 N N . GLY B 1 20 ? 2.961 13.539 -1.021 1 96.81 20 GLY B N 1
ATOM 824 C CA . GLY B 1 20 ? 4.359 13.5 -0.621 1 96.81 20 GLY B CA 1
ATOM 825 C C . GLY B 1 20 ? 4.605 12.609 0.583 1 96.81 20 GLY B C 1
ATOM 826 O O . GLY B 1 20 ? 3.66 12.156 1.233 1 96.81 20 GLY B O 1
ATOM 827 N N . ALA B 1 21 ? 5.875 12.352 0.744 1 97.38 21 ALA B N 1
ATOM 828 C CA . ALA B 1 21 ? 6.316 11.547 1.882 1 97.38 21 ALA B CA 1
ATOM 829 C C . ALA B 1 21 ? 7.656 12.047 2.422 1 97.38 21 ALA B C 1
ATOM 831 O O . ALA B 1 21 ? 8.461 12.609 1.675 1 97.38 21 ALA B O 1
ATOM 832 N N . THR B 1 22 ? 7.801 11.867 3.707 1 96.12 22 THR B N 1
ATOM 833 C CA . THR B 1 22 ? 9.055 12.242 4.359 1 96.12 22 THR B CA 1
ATOM 834 C C . THR B 1 22 ? 9.32 11.344 5.566 1 96.12 22 THR B C 1
ATOM 836 O O . THR B 1 22 ? 8.398 10.742 6.117 1 96.12 22 THR B O 1
ATOM 839 N N . ASP B 1 23 ? 10.602 11.312 5.879 1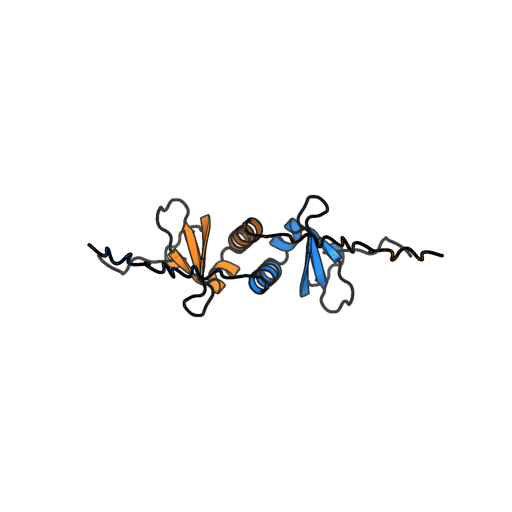 94.81 23 ASP B N 1
ATOM 840 C CA . ASP B 1 23 ? 10.977 10.586 7.09 1 94.81 23 ASP B CA 1
ATOM 841 C C . ASP B 1 23 ? 11.812 11.469 8.016 1 94.81 23 ASP B C 1
ATOM 843 O O . ASP B 1 23 ? 12.508 10.969 8.898 1 94.81 23 ASP B O 1
ATOM 847 N N . SER B 1 24 ? 11.703 12.68 7.84 1 93.31 24 SER B N 1
ATOM 848 C CA . SER B 1 24 ? 12.586 13.602 8.547 1 93.31 24 SER B CA 1
ATOM 849 C C . SER B 1 24 ? 12.328 13.562 10.055 1 93.31 24 SER B C 1
ATOM 851 O O . SER B 1 24 ? 13.227 13.844 10.852 1 93.31 24 SER B O 1
ATOM 853 N N . SER B 1 25 ? 11.266 13.258 10.562 1 94.38 25 SER B N 1
ATOM 854 C CA . SER B 1 25 ? 10.883 13.219 11.969 1 94.38 25 SER B CA 1
ATOM 855 C C . SER B 1 25 ? 11.281 11.906 12.617 1 94.38 25 SER B C 1
ATOM 857 O O . SER B 1 25 ? 11.109 11.719 13.828 1 94.38 25 SER B O 1
ATOM 859 N N . GLY B 1 26 ? 11.758 10.914 11.914 1 94.5 26 GLY B N 1
ATOM 860 C CA . GLY B 1 26 ? 12.125 9.609 12.445 1 94.5 26 GLY B CA 1
ATOM 861 C C . GLY B 1 26 ? 11.133 8.523 12.086 1 94.5 26 GLY B C 1
ATOM 862 O O . GLY B 1 26 ? 11.414 7.336 12.273 1 94.5 26 GLY B O 1
ATOM 863 N N . GLU B 1 27 ? 10 8.961 11.633 1 97.12 27 GLU B N 1
ATOM 864 C CA . GLU B 1 27 ? 9.023 8.008 11.125 1 97.12 27 GLU B CA 1
ATOM 865 C C . GLU B 1 27 ? 8.531 8.414 9.734 1 97.12 27 GLU B C 1
ATOM 867 O O . GLU B 1 27 ? 8.578 9.594 9.375 1 97.12 27 GLU B O 1
ATOM 872 N N . LEU B 1 28 ? 8.078 7.465 9.023 1 97.69 28 LEU B N 1
ATOM 873 C CA . LEU B 1 28 ? 7.527 7.77 7.707 1 97.69 28 LEU B CA 1
ATOM 874 C C . LEU B 1 28 ? 6.203 8.516 7.836 1 97.69 28 LEU B C 1
ATOM 876 O O . LEU B 1 28 ? 5.305 8.078 8.555 1 97.69 28 LEU B O 1
ATOM 880 N N . MET B 1 29 ? 6.195 9.711 7.23 1 98.69 29 MET B N 1
ATOM 881 C CA . MET B 1 29 ? 5.004 10.562 7.191 1 98.69 29 MET B CA 1
ATOM 882 C C . MET B 1 29 ? 4.551 10.797 5.754 1 98.69 29 MET B C 1
ATOM 884 O O . MET B 1 29 ? 5.379 10.969 4.859 1 98.69 29 MET B O 1
ATOM 888 N N . PHE B 1 30 ? 3.258 10.812 5.57 1 98.69 30 PHE B N 1
ATOM 889 C CA . PHE B 1 30 ? 2.686 11.188 4.281 1 98.69 30 PHE B CA 1
ATOM 890 C C . PHE B 1 30 ? 2.045 12.562 4.352 1 98.69 30 PHE B C 1
ATOM 892 O O . PHE B 1 30 ? 1.407 12.914 5.348 1 98.69 30 PHE B O 1
ATOM 899 N N . LEU B 1 31 ? 2.211 13.375 3.277 1 98.75 31 LEU B N 1
ATOM 900 C CA . LEU B 1 31 ? 1.354 14.539 3.066 1 98.75 31 LEU B CA 1
ATOM 901 C C . LEU B 1 31 ? 0.047 14.141 2.393 1 98.75 31 LEU B C 1
ATOM 903 O O . LEU B 1 31 ? 0.032 13.805 1.206 1 98.75 31 LEU B O 1
ATOM 907 N N . MET B 1 32 ? -1.025 14.18 3.172 1 98.88 32 MET B N 1
ATOM 908 C CA . MET B 1 32 ? -2.326 13.664 2.748 1 98.88 32 MET B CA 1
ATOM 909 C C . MET B 1 32 ? -3.24 14.805 2.311 1 98.88 32 MET B C 1
ATOM 911 O O . MET B 1 32 ? -3.395 15.797 3.029 1 98.88 32 MET B O 1
ATOM 915 N N . LYS B 1 33 ? -3.768 14.641 1.125 1 98.88 33 LYS B N 1
ATOM 916 C CA . LYS B 1 33 ? -4.863 15.484 0.659 1 98.88 33 LYS B CA 1
ATOM 917 C C . LYS B 1 33 ? -6.215 14.852 0.975 1 98.88 33 LYS B C 1
ATOM 919 O O . LYS B 1 33 ? -6.387 13.641 0.843 1 98.88 33 LYS B O 1
ATOM 924 N N . TRP B 1 34 ? -7.227 15.766 1.365 1 98.75 34 TRP B N 1
ATOM 925 C CA . TRP B 1 34 ? -8.555 15.32 1.766 1 98.75 34 TRP B CA 1
ATOM 926 C C . TRP B 1 34 ? -9.602 15.734 0.738 1 98.75 34 TRP B C 1
ATOM 928 O O . TRP B 1 34 ? -9.5 16.797 0.131 1 98.75 34 TRP B O 1
ATOM 938 N N . LYS B 1 35 ? -10.57 14.812 0.634 1 98.56 35 LYS B N 1
ATOM 939 C CA . LYS B 1 35 ? -11.672 15.156 -0.267 1 98.56 35 LYS B CA 1
ATOM 940 C C . LYS B 1 35 ? -12.336 16.469 0.151 1 98.56 35 LYS B C 1
ATOM 942 O O . LYS B 1 35 ? -12.555 16.703 1.341 1 98.56 35 LYS B O 1
ATOM 947 N N . ASP B 1 36 ? -12.68 17.328 -0.752 1 96.56 36 ASP B N 1
ATOM 948 C CA . ASP B 1 36 ? -13.438 18.562 -0.581 1 96.56 36 ASP B CA 1
ATOM 949 C C . ASP B 1 36 ? -12.727 19.516 0.382 1 96.56 36 ASP B C 1
ATOM 951 O O . ASP B 1 36 ? -13.383 20.25 1.13 1 96.56 36 ASP B O 1
ATOM 955 N N . SER B 1 37 ? -11.484 19.312 0.586 1 96.06 37 SER B N 1
ATOM 956 C CA . SER B 1 37 ? -10.656 20.234 1.366 1 96.06 37 SER B CA 1
ATOM 957 C C . SER B 1 37 ? -9.453 20.703 0.567 1 96.06 37 SER B C 1
ATOM 959 O O . SER B 1 37 ? -8.828 19.922 -0.155 1 96.06 37 SER B O 1
ATOM 961 N N . ASP B 1 38 ? -9.109 21.906 0.703 1 95.81 38 ASP B N 1
ATOM 962 C CA . ASP B 1 38 ? -7.914 22.453 0.057 1 95.81 38 ASP B CA 1
ATOM 963 C C . ASP B 1 38 ? -6.676 22.234 0.925 1 95.81 38 ASP B C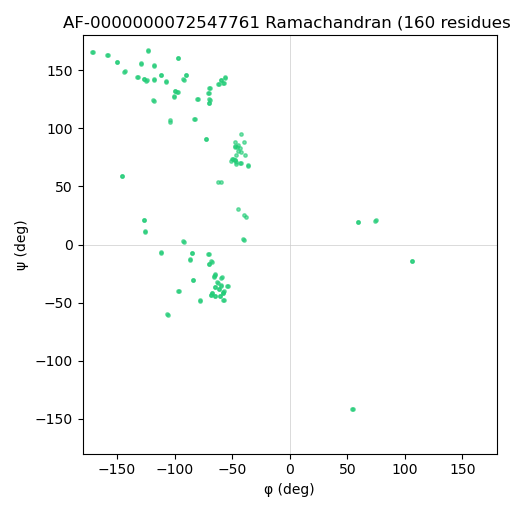 1
ATOM 965 O O . ASP B 1 38 ? -5.547 22.375 0.452 1 95.81 38 ASP B O 1
ATOM 969 N N . GLU B 1 39 ? -6.883 21.891 2.107 1 95.31 39 GLU B N 1
ATOM 970 C CA . GLU B 1 39 ? -5.773 21.703 3.037 1 95.31 39 GLU B CA 1
ATOM 971 C C . GLU B 1 39 ? -5.258 20.266 3.01 1 95.31 39 GLU B C 1
ATOM 973 O O . GLU B 1 39 ? -6.035 19.328 2.826 1 95.31 39 GLU B O 1
ATOM 978 N N . ALA B 1 40 ? -3.965 20.188 3.199 1 98.19 40 ALA B N 1
ATOM 979 C CA . ALA B 1 40 ? -3.303 18.891 3.383 1 98.19 40 ALA B CA 1
ATOM 980 C C . ALA B 1 40 ? -2.646 18.812 4.758 1 98.19 40 ALA B C 1
ATOM 982 O O . ALA B 1 40 ? -2.344 19.828 5.375 1 98.19 40 ALA B O 1
ATOM 983 N N . ASP B 1 41 ? -2.514 17.562 5.223 1 98.44 41 ASP B N 1
ATOM 984 C CA . ASP B 1 41 ? -1.896 17.344 6.527 1 98.44 41 ASP B CA 1
ATOM 985 C C . ASP B 1 41 ? -0.832 16.25 6.457 1 98.44 41 ASP B C 1
ATOM 987 O O . ASP B 1 41 ? -0.995 15.266 5.734 1 98.44 41 ASP B O 1
ATOM 991 N N . LEU B 1 42 ? 0.212 16.438 7.207 1 98.31 42 LEU B N 1
ATOM 992 C CA . LEU B 1 42 ? 1.119 15.328 7.48 1 98.31 42 LEU B CA 1
ATOM 993 C C . LEU B 1 42 ? 0.458 14.289 8.383 1 98.31 42 LEU B C 1
ATOM 995 O O . LEU B 1 42 ? -0.064 14.633 9.445 1 98.31 42 LEU B O 1
ATOM 999 N N . VAL B 1 43 ? 0.456 13.055 7.875 1 98.75 43 VAL B N 1
ATOM 1000 C CA . VAL B 1 43 ? -0.104 11.961 8.664 1 98.75 43 VAL B CA 1
ATOM 1001 C C . VAL B 1 43 ? 0.915 10.828 8.773 1 98.75 43 VAL B C 1
ATOM 1003 O O . VAL B 1 43 ? 1.653 10.555 7.828 1 98.75 43 VAL B O 1
ATOM 1006 N N . PRO B 1 44 ? 0.981 10.148 9.961 1 98.69 44 PRO B N 1
ATOM 1007 C CA . PRO B 1 44 ? 1.879 9 10.062 1 98.69 44 PRO B CA 1
ATOM 1008 C C . PRO B 1 44 ? 1.509 7.875 9.102 1 98.69 44 PRO B C 1
ATOM 1010 O O . PRO B 1 44 ? 0.331 7.535 8.961 1 98.69 44 PRO B O 1
ATOM 1013 N N . ALA B 1 45 ? 2.549 7.281 8.484 1 98.81 45 ALA B N 1
ATOM 1014 C CA . ALA B 1 45 ? 2.326 6.145 7.598 1 98.81 45 ALA B CA 1
ATOM 1015 C C . ALA B 1 45 ? 1.615 5.008 8.328 1 98.81 45 ALA B C 1
ATOM 1017 O O . ALA B 1 45 ? 0.756 4.336 7.75 1 98.81 45 ALA B O 1
ATOM 1018 N N . ARG B 1 46 ? 1.964 4.766 9.508 1 98.56 46 ARG B N 1
ATOM 1019 C CA . ARG B 1 46 ? 1.372 3.686 10.289 1 98.56 46 ARG B CA 1
ATOM 1020 C C . ARG B 1 46 ? -0.148 3.803 10.328 1 98.56 46 ARG B C 1
ATOM 1022 O O . ARG B 1 46 ? -0.855 2.795 10.266 1 98.56 46 ARG B O 1
ATOM 1029 N N . GLN B 1 47 ? -0.634 5.035 10.375 1 98.75 47 GLN B N 1
ATOM 1030 C CA . GLN B 1 47 ? -2.074 5.262 10.383 1 98.75 47 GLN B CA 1
ATOM 1031 C C . GLN B 1 47 ? -2.666 5.109 8.984 1 98.75 47 GLN B C 1
ATOM 1033 O O . GLN B 1 47 ? -3.656 4.402 8.797 1 98.75 47 GLN B O 1
ATOM 1038 N N . ALA B 1 48 ? -2.039 5.738 8.023 1 98.94 48 ALA B N 1
ATOM 1039 C CA . ALA B 1 48 ? -2.537 5.723 6.648 1 98.94 48 ALA B CA 1
ATOM 1040 C C . ALA B 1 48 ? -2.568 4.305 6.09 1 98.94 48 ALA B C 1
ATOM 1042 O O . ALA B 1 48 ? -3.508 3.928 5.383 1 98.94 48 ALA B O 1
ATOM 1043 N N . ASN B 1 49 ? -1.562 3.512 6.441 1 98.88 49 ASN B N 1
ATOM 1044 C CA . ASN B 1 49 ? -1.448 2.143 5.949 1 98.88 49 ASN B CA 1
ATOM 1045 C C . ASN B 1 49 ? -2.662 1.305 6.344 1 98.88 49 ASN B C 1
ATOM 1047 O O . ASN B 1 49 ? -3.041 0.379 5.621 1 98.88 49 ASN B O 1
ATOM 1051 N N . VAL B 1 50 ? -3.285 1.616 7.414 1 98.69 50 VAL B N 1
ATOM 1052 C CA . VAL B 1 50 ? -4.422 0.855 7.926 1 98.69 50 VAL B CA 1
ATOM 1053 C C . VAL B 1 50 ? -5.727 1.508 7.473 1 98.69 50 VAL B C 1
ATOM 1055 O O . VAL B 1 50 ? -6.641 0.825 7.008 1 98.69 50 VAL B O 1
AT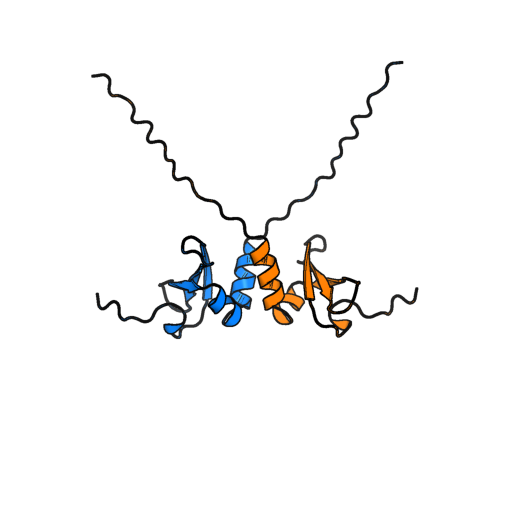OM 1058 N N . LYS B 1 51 ? -5.777 2.795 7.488 1 98.81 51 LYS B N 1
ATOM 1059 C CA . LYS B 1 51 ? -7.035 3.506 7.289 1 98.81 51 LYS B CA 1
ATOM 1060 C C . LYS B 1 51 ? -7.34 3.68 5.801 1 98.81 51 LYS B C 1
ATOM 1062 O O . LYS B 1 51 ? -8.508 3.734 5.402 1 98.81 51 LYS B O 1
ATOM 1067 N N . CYS B 1 52 ? -6.281 3.791 4.992 1 98.94 52 CYS B N 1
ATOM 1068 C CA . CYS B 1 52 ? -6.492 3.988 3.561 1 98.94 52 CYS B CA 1
ATOM 1069 C C . CYS B 1 52 ? -5.41 3.283 2.748 1 98.94 52 CYS B C 1
ATOM 1071 O O . CYS B 1 52 ? -4.758 3.902 1.906 1 98.94 52 CYS B O 1
ATOM 1073 N N . PRO B 1 53 ? -5.301 2.025 2.904 1 98.94 53 PRO B N 1
ATOM 1074 C CA . PRO B 1 53 ? -4.207 1.288 2.266 1 98.94 53 PRO B CA 1
ATOM 1075 C C . PRO B 1 53 ? -4.223 1.407 0.743 1 98.94 53 PRO B C 1
ATOM 1077 O O . PRO B 1 53 ? -3.166 1.439 0.11 1 98.94 53 PRO B O 1
ATOM 1080 N N . GLN B 1 54 ? -5.414 1.449 0.227 1 98.94 54 GLN B N 1
ATOM 1081 C CA . GLN B 1 54 ? -5.461 1.537 -1.229 1 98.94 54 GLN B CA 1
ATOM 1082 C C . GLN B 1 54 ? -4.859 2.852 -1.719 1 98.94 54 GLN B C 1
ATOM 1084 O O . GLN B 1 54 ? -4.223 2.895 -2.773 1 98.94 54 GLN B O 1
ATOM 1089 N N . ILE B 1 55 ? -5.043 3.879 -1.053 1 98.94 55 ILE B N 1
ATOM 1090 C CA . ILE B 1 55 ? -4.465 5.172 -1.396 1 98.94 55 ILE B CA 1
ATOM 10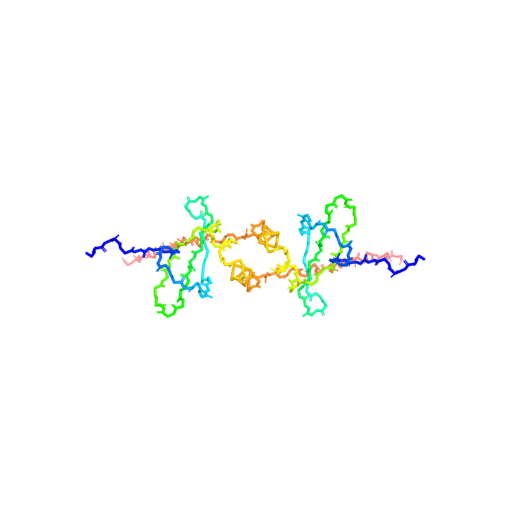91 C C . ILE B 1 55 ? -2.947 5.121 -1.221 1 98.94 55 ILE B C 1
ATOM 1093 O O . ILE B 1 55 ? -2.203 5.645 -2.053 1 98.94 55 ILE B O 1
ATOM 1097 N N . VAL B 1 56 ? -2.527 4.504 -0.157 1 98.88 56 VAL B N 1
ATOM 1098 C CA . VAL B 1 56 ? -1.101 4.344 0.1 1 98.88 56 VAL B CA 1
ATOM 1099 C C . VAL B 1 56 ? -0.459 3.547 -1.034 1 98.88 56 VAL B C 1
ATOM 1101 O O . VAL B 1 56 ? 0.581 3.941 -1.567 1 98.88 56 VAL B O 1
ATOM 1104 N N . ILE B 1 57 ? -1.104 2.514 -1.438 1 98.75 57 ILE B N 1
ATOM 1105 C CA . ILE B 1 57 ? -0.581 1.665 -2.504 1 98.75 57 ILE B CA 1
ATOM 1106 C C . ILE B 1 57 ? -0.532 2.451 -3.812 1 98.75 57 ILE B C 1
ATOM 1108 O O . ILE B 1 57 ? 0.467 2.406 -4.535 1 98.75 57 ILE B O 1
ATOM 1112 N N . ALA B 1 58 ? -1.556 3.164 -4.078 1 98.5 58 ALA B N 1
ATOM 1113 C CA . ALA B 1 58 ? -1.57 3.982 -5.289 1 98.5 58 ALA B CA 1
ATOM 1114 C C . ALA B 1 58 ? -0.403 4.965 -5.301 1 98.5 58 ALA B C 1
ATOM 1116 O O . ALA B 1 58 ? 0.239 5.164 -6.332 1 98.5 58 ALA B O 1
ATOM 1117 N N . PHE B 1 59 ? -0.098 5.555 -4.254 1 98.38 59 PHE B N 1
ATOM 1118 C CA . PHE B 1 59 ? 1.012 6.492 -4.121 1 98.38 59 PHE B CA 1
ATOM 1119 C C . PHE B 1 59 ? 2.33 5.828 -4.5 1 98.38 59 PHE B C 1
ATOM 1121 O O . PHE B 1 59 ? 3.127 6.398 -5.246 1 98.38 59 PHE B O 1
ATOM 1128 N N . TYR B 1 60 ? 2.547 4.68 -3.984 1 97.5 60 TYR B N 1
ATOM 1129 C CA . TYR B 1 60 ? 3.799 3.979 -4.25 1 97.5 60 TYR B CA 1
ATOM 1130 C C . TYR B 1 60 ? 3.879 3.535 -5.703 1 97.5 60 TYR B C 1
ATOM 1132 O O . TYR B 1 60 ? 4.934 3.645 -6.336 1 97.5 60 TYR B O 1
ATOM 1140 N N . GLU B 1 61 ? 2.791 3.002 -6.227 1 96.56 61 GLU B N 1
ATOM 1141 C CA . GLU B 1 61 ? 2.777 2.479 -7.59 1 96.56 61 GLU B CA 1
ATOM 1142 C C . GLU B 1 61 ? 3.049 3.582 -8.609 1 96.56 61 GLU B C 1
ATOM 1144 O O . GLU B 1 61 ? 3.689 3.346 -9.633 1 96.56 61 GLU B O 1
ATOM 1149 N N . GLU B 1 62 ? 2.643 4.73 -8.352 1 93.25 62 GLU B N 1
ATOM 1150 C CA . GLU B 1 62 ? 2.875 5.879 -9.219 1 93.25 62 GLU B CA 1
ATOM 1151 C C . GLU B 1 62 ? 4.344 6.297 -9.203 1 93.25 62 GLU B C 1
ATOM 1153 O O . GLU B 1 62 ? 4.785 7.062 -10.062 1 93.25 62 GLU B O 1
ATOM 1158 N N . ARG B 1 63 ? 5.141 5.785 -8.398 1 88.25 63 ARG B N 1
ATOM 1159 C CA . ARG B 1 63 ? 6.516 6.227 -8.188 1 88.25 63 ARG B CA 1
ATOM 1160 C C . ARG B 1 63 ? 7.492 5.066 -8.359 1 88.25 63 ARG B C 1
ATOM 1162 O O . ARG B 1 63 ? 8.672 5.188 -8.016 1 88.25 63 ARG B O 1
ATOM 1169 N N . LEU B 1 64 ? 6.996 4.004 -8.867 1 88 64 LEU B N 1
ATOM 1170 C CA . LEU B 1 64 ? 7.801 2.816 -9.117 1 88 64 LEU B CA 1
ATOM 1171 C C . LEU B 1 64 ? 8.766 3.051 -10.281 1 88 64 LEU B C 1
ATOM 1173 O O . LEU B 1 64 ? 8.367 3.561 -11.328 1 88 64 LEU B O 1
ATOM 1177 N N . THR B 1 65 ? 9.977 2.742 -10.094 1 87.19 65 THR B N 1
ATOM 1178 C CA . THR B 1 65 ? 10.977 2.824 -11.141 1 87.19 65 THR B CA 1
ATOM 1179 C C . THR B 1 65 ? 11.578 1.448 -11.43 1 87.19 65 THR B C 1
ATOM 1181 O O . THR B 1 65 ? 11.984 0.738 -10.508 1 87.19 65 THR B O 1
ATOM 1184 N N . TRP B 1 66 ? 11.477 1.073 -12.742 1 86.81 66 TRP B N 1
ATOM 1185 C CA . TRP B 1 66 ? 11.953 -0.238 -13.172 1 86.81 66 TRP B CA 1
ATOM 1186 C C . TRP B 1 66 ? 13.352 -0.14 -13.766 1 86.81 66 TRP B C 1
ATOM 1188 O O . TRP B 1 66 ? 13.688 0.845 -14.43 1 86.81 66 TRP B O 1
ATOM 1198 N N . HIS B 1 67 ? 14.281 -1.066 -13.289 1 79.12 67 HIS B N 1
ATOM 1199 C CA . HIS B 1 67 ? 15.625 -1.124 -13.867 1 79.12 67 HIS B CA 1
ATOM 1200 C C . HIS B 1 67 ? 15.773 -2.324 -14.797 1 79.12 67 HIS B C 1
ATOM 1202 O O . HIS B 1 67 ? 15.258 -3.404 -14.508 1 79.12 67 HIS B O 1
ATOM 1208 N N . THR B 1 68 ? 15.805 -2.066 -16.047 1 67.56 68 THR B N 1
ATOM 1209 C CA . THR B 1 68 ? 16.047 -3.133 -17.016 1 67.56 68 THR B CA 1
ATOM 1210 C C . THR B 1 68 ? 17.516 -3.576 -16.969 1 67.56 68 THR B C 1
ATOM 1212 O O . THR B 1 68 ? 18.422 -2.744 -16.875 1 67.56 68 THR B O 1
ATOM 1215 N N . HIS B 1 69 ? 17.828 -4.57 -16.141 1 60.28 69 HIS B N 1
ATOM 1216 C CA . HIS B 1 69 ? 19.188 -5.098 -16.297 1 60.28 69 HIS B CA 1
ATOM 1217 C C . HIS B 1 69 ? 19.5 -5.359 -17.766 1 60.28 69 HIS B C 1
ATOM 1219 O O . HIS B 1 69 ? 18.766 -6.102 -18.438 1 60.28 69 HIS B O 1
ATOM 1225 N N . ASN B 1 70 ? 19.906 -4.359 -18.453 1 52.28 70 ASN B N 1
ATOM 1226 C CA . ASN B 1 70 ? 20.594 -4.691 -19.688 1 52.28 70 ASN B CA 1
ATOM 1227 C C . ASN B 1 70 ? 21.641 -5.777 -19.469 1 52.28 70 ASN B C 1
ATOM 1229 O O . ASN B 1 70 ? 22.609 -5.574 -18.734 1 52.28 70 ASN B O 1
ATOM 1233 N N . ASP B 1 71 ? 21.297 -6.965 -19.234 1 48.72 71 ASP B N 1
ATOM 1234 C CA . ASP B 1 71 ? 22.297 -7.984 -19.531 1 48.72 71 ASP B CA 1
ATOM 1235 C C . ASP B 1 71 ? 23.062 -7.652 -20.797 1 48.72 71 ASP B C 1
ATOM 1237 O O . ASP B 1 71 ? 22.906 -8.32 -21.828 1 48.72 71 ASP B O 1
ATOM 1241 N N . ASN B 1 72 ? 23.219 -6.5 -21.312 1 47.16 72 ASN B N 1
ATOM 1242 C CA . ASN B 1 72 ? 24.219 -6.488 -22.375 1 47.16 72 ASN B CA 1
ATOM 1243 C C . ASN B 1 72 ? 25.578 -6.934 -21.859 1 47.16 72 ASN B C 1
ATOM 1245 O O . ASN B 1 72 ? 26.312 -6.145 -21.25 1 47.16 72 ASN B O 1
ATOM 1249 N N . ASP B 1 73 ? 25.703 -8.109 -21.203 1 45.53 73 ASP B N 1
ATOM 1250 C CA . ASP B 1 73 ? 27.031 -8.734 -21.281 1 45.53 73 ASP B CA 1
ATOM 1251 C C . ASP B 1 73 ? 27.594 -8.656 -22.703 1 45.53 73 ASP B C 1
ATOM 1253 O O . ASP B 1 73 ? 27.109 -9.344 -23.594 1 45.53 73 ASP B O 1
ATOM 1257 N N . ASP B 1 74 ? 27.984 -7.492 -23.234 1 47 74 ASP B N 1
ATOM 1258 C CA . ASP B 1 74 ? 28.922 -7.457 -24.344 1 47 74 ASP B CA 1
ATOM 1259 C C . ASP B 1 74 ? 30.016 -8.516 -24.172 1 47 74 ASP B C 1
ATOM 1261 O O . ASP B 1 74 ? 30.797 -8.461 -23.219 1 47 74 ASP B O 1
ATOM 1265 N N . ASP B 1 75 ? 29.781 -9.859 -24.438 1 45.53 75 ASP B N 1
ATOM 1266 C CA . ASP B 1 75 ? 30.766 -10.867 -24.797 1 45.53 75 ASP B CA 1
ATOM 1267 C C . ASP B 1 75 ? 31.859 -10.273 -25.688 1 45.53 75 ASP B C 1
ATOM 1269 O O . ASP B 1 75 ? 31.594 -9.898 -26.844 1 45.53 75 ASP B O 1
ATOM 1273 N N . GLU B 1 76 ? 32.75 -9.344 -25.234 1 45.62 76 GLU B N 1
ATOM 1274 C CA . GLU B 1 76 ? 34 -9.109 -25.922 1 45.62 76 GLU B CA 1
ATOM 1275 C C . GLU B 1 76 ? 34.719 -10.422 -26.266 1 45.62 76 GLU B C 1
ATOM 1277 O O . GLU B 1 76 ? 35.125 -11.156 -25.375 1 45.62 76 GLU B O 1
ATOM 1282 N N . LYS B 1 77 ? 34.188 -11.289 -27.25 1 45.88 77 LYS B N 1
ATOM 1283 C CA . LYS B 1 77 ? 34.906 -12.367 -27.922 1 45.88 77 LYS B CA 1
ATOM 1284 C C . LYS B 1 77 ? 36.281 -11.898 -28.359 1 45.88 77 LYS B C 1
ATOM 1286 O O . LYS B 1 77 ? 36.406 -10.914 -29.109 1 45.88 77 LYS B O 1
ATOM 1291 N N . GLY B 1 78 ? 37.281 -11.953 -27.5 1 42.06 78 GLY B N 1
ATOM 1292 C CA . GLY B 1 78 ? 38.688 -11.914 -27.859 1 42.06 78 GLY B CA 1
ATOM 1293 C C . GLY B 1 78 ? 39.031 -12.766 -29.078 1 42.06 78 GLY B C 1
ATOM 1294 O O . GLY B 1 78 ? 38.594 -13.914 -29.172 1 42.06 78 GLY B O 1
ATOM 1295 N N . LYS B 1 79 ? 39.094 -12.227 -30.359 1 43.34 79 LYS B N 1
ATOM 1296 C CA . LYS B 1 79 ? 39.625 -12.664 -31.656 1 43.34 79 LYS B CA 1
ATOM 1297 C C . LYS B 1 79 ? 40.969 -13.398 -31.469 1 43.34 79 LYS B C 1
ATOM 1299 O O . LYS B 1 79 ? 41.938 -12.828 -30.953 1 43.34 79 LYS B O 1
ATOM 1304 N N . ASP B 1 80 ? 40.906 -14.688 -31.25 1 42.97 80 ASP B N 1
ATOM 1305 C CA . ASP B 1 80 ? 42.062 -15.57 -31.469 1 42.97 80 ASP B CA 1
ATOM 1306 C C . ASP B 1 80 ? 42.656 -15.359 -32.844 1 42.97 80 ASP B C 1
ATOM 1308 O O . ASP B 1 80 ? 42 -15.578 -33.875 1 42.97 80 ASP B O 1
ATOM 1312 N N . ASP B 1 81 ? 43.344 -14.203 -33.062 1 43.25 81 ASP B N 1
ATOM 1313 C CA . ASP B 1 81 ? 44.281 -14.234 -34.188 1 43.25 81 ASP B CA 1
ATOM 1314 C C . ASP B 1 81 ? 45.125 -15.492 -34.156 1 43.25 81 ASP B C 1
ATOM 1316 O O . ASP B 1 81 ? 45.938 -15.68 -33.219 1 43.25 81 ASP B O 1
ATOM 1320 N N . LYS B 1 82 ? 44.5 -16.734 -34.594 1 29.16 82 LYS B N 1
ATOM 1321 C CA . LYS B 1 82 ? 45.438 -17.594 -35.281 1 29.16 82 LYS B CA 1
ATOM 1322 C C . LYS B 1 82 ? 45.938 -16.938 -36.562 1 29.16 82 LYS B C 1
ATOM 1324 O O . LYS B 1 82 ? 45.156 -16.266 -37.281 1 29.16 82 LYS B O 1
#

InterPro domains:
  IPR000953 Chromo/chromo shadow domain [PS50013] (13-71)
  IPR008251 Chromo shadow domain [PF01393] (9-68)
  IPR008251 Chromo shadow domain [SM00300] (7-69)
  IPR016197 Chromo-like domain superfamily [SSF54160] (5-69)
  IPR051219 Heterochromatin-associated chromo domain-containing protein [PTHR22812] (2-66)